Protein AF-A0A2G3JYR4-F1 (afdb_monomer_lite)

Structure (mmCIF, N/CA/C/O backbone):
data_AF-A0A2G3JYR4-F1
#
_entry.id   AF-A0A2G3JYR4-F1
#
loop_
_atom_site.group_PDB
_atom_site.id
_atom_site.type_symbol
_atom_site.label_atom_id
_atom_site.label_alt_id
_atom_site.label_comp_id
_atom_site.label_asym_id
_atom_site.label_entity_id
_atom_site.label_seq_id
_atom_site.pdbx_PDB_ins_code
_atom_site.Cartn_x
_atom_site.Cartn_y
_atom_site.Cartn_z
_atom_site.occupancy
_atom_site.B_iso_or_equiv
_atom_site.auth_seq_id
_atom_site.auth_comp_id
_atom_site.auth_asym_id
_atom_site.auth_atom_id
_atom_site.pdbx_PDB_model_num
ATOM 1 N N . MET A 1 1 ? 28.064 -9.936 -2.207 1.00 41.94 1 MET A N 1
ATOM 2 C CA . MET A 1 1 ? 26.617 -10.237 -2.166 1.00 41.94 1 MET A CA 1
ATOM 3 C C . MET A 1 1 ? 25.886 -8.919 -1.980 1.00 41.94 1 MET A C 1
ATOM 5 O O . MET A 1 1 ? 25.802 -8.429 -0.865 1.00 41.94 1 MET A O 1
ATOM 9 N N . SER A 1 2 ? 25.481 -8.279 -3.075 1.00 44.03 2 SER A N 1
ATOM 10 C CA . SER A 1 2 ? 24.854 -6.956 -3.020 1.00 44.03 2 SER A CA 1
ATOM 11 C C . SER A 1 2 ? 23.352 -7.133 -2.856 1.00 44.03 2 SER A C 1
ATOM 13 O O . SER A 1 2 ? 22.659 -7.487 -3.807 1.00 44.03 2 SER A O 1
ATOM 15 N N . SER A 1 3 ? 22.845 -6.929 -1.644 1.00 43.59 3 SER A N 1
ATOM 16 C CA . SER A 1 3 ? 21.409 -6.808 -1.403 1.00 43.59 3 SER A CA 1
ATOM 17 C C . SER A 1 3 ? 20.913 -5.525 -2.073 1.00 43.59 3 SER A C 1
ATOM 19 O O . SER A 1 3 ? 20.915 -4.464 -1.461 1.00 43.59 3 SER A O 1
ATOM 21 N N . THR A 1 4 ? 20.507 -5.590 -3.343 1.00 54.97 4 THR A N 1
ATOM 22 C CA . THR A 1 4 ? 19.938 -4.449 -4.091 1.00 54.97 4 THR A CA 1
ATOM 23 C C . THR A 1 4 ? 18.471 -4.213 -3.706 1.00 54.97 4 THR A C 1
ATOM 25 O O . THR A 1 4 ? 17.595 -4.085 -4.563 1.00 54.97 4 THR A O 1
ATOM 28 N N . ALA A 1 5 ? 18.182 -4.235 -2.404 1.00 55.94 5 ALA A N 1
ATOM 29 C CA . ALA A 1 5 ? 16.925 -3.750 -1.861 1.00 55.94 5 ALA A CA 1
ATOM 30 C C . ALA A 1 5 ? 17.056 -2.229 -1.728 1.00 55.94 5 ALA A C 1
ATOM 32 O O . ALA A 1 5 ? 17.872 -1.749 -0.944 1.00 55.94 5 ALA A O 1
ATOM 33 N N . ALA A 1 6 ? 16.300 -1.479 -2.524 1.00 58.81 6 ALA A N 1
ATO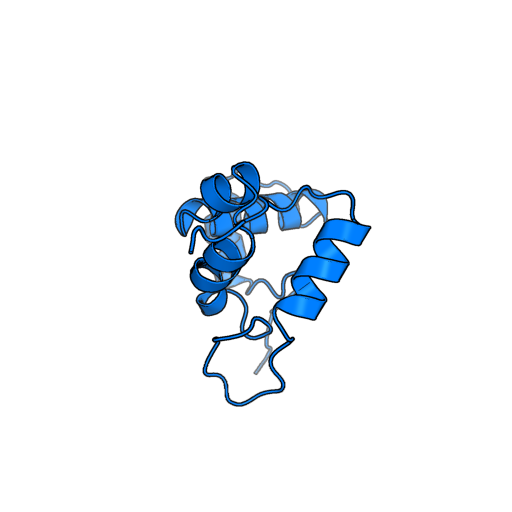M 34 C CA . ALA A 1 6 ? 16.378 -0.022 -2.567 1.00 58.81 6 ALA A CA 1
ATOM 35 C C . ALA A 1 6 ? 14.997 0.608 -2.350 1.00 58.81 6 ALA A C 1
ATOM 37 O O . ALA A 1 6 ? 13.963 -0.002 -2.635 1.00 58.81 6 ALA A O 1
ATOM 38 N N . GLY A 1 7 ? 14.989 1.846 -1.856 1.00 60.28 7 GLY A N 1
ATOM 39 C CA . GLY A 1 7 ? 13.770 2.623 -1.647 1.00 60.28 7 GLY A CA 1
ATOM 40 C C . GLY A 1 7 ? 13.085 2.392 -0.299 1.00 60.28 7 GLY A C 1
ATOM 41 O O . GLY A 1 7 ? 13.513 1.576 0.519 1.00 60.28 7 GLY A O 1
ATOM 42 N N . ARG A 1 8 ? 11.991 3.128 -0.079 1.00 68.38 8 ARG A N 1
ATOM 43 C CA . ARG A 1 8 ? 11.257 3.194 1.200 1.00 68.38 8 ARG A CA 1
ATOM 44 C C . ARG A 1 8 ? 10.690 1.842 1.648 1.00 68.38 8 ARG A C 1
ATOM 46 O O . ARG A 1 8 ? 10.467 1.636 2.834 1.00 68.38 8 ARG A O 1
ATOM 53 N N . TYR A 1 9 ? 10.487 0.926 0.702 1.00 67.12 9 TYR A N 1
ATOM 54 C CA . TYR A 1 9 ? 9.849 -0.375 0.922 1.00 67.12 9 TYR A CA 1
ATOM 55 C C . TYR A 1 9 ? 10.804 -1.569 0.786 1.00 67.12 9 TYR A C 1
ATOM 57 O O . TYR A 1 9 ? 10.323 -2.691 0.645 1.00 67.12 9 TYR A O 1
ATOM 65 N N . GLN A 1 10 ? 12.129 -1.342 0.776 1.00 67.19 10 GLN A N 1
ATOM 66 C CA . GLN A 1 10 ? 13.148 -2.384 0.549 1.00 67.19 10 GLN A CA 1
ATOM 67 C C . GLN A 1 10 ? 12.827 -3.296 -0.653 1.00 67.19 10 GLN A C 1
ATOM 69 O O . GLN A 1 10 ? 12.947 -4.521 -0.591 1.00 67.19 10 GLN A O 1
ATOM 74 N N . LEU A 1 11 ? 12.412 -2.705 -1.776 1.00 68.75 11 LEU A N 1
ATOM 75 C CA . LEU A 1 11 ? 12.037 -3.482 -2.950 1.00 68.75 11 LEU A CA 1
ATOM 76 C C . LEU A 1 11 ? 13.295 -4.070 -3.604 1.00 68.75 11 LEU A C 1
ATOM 78 O O . LEU A 1 11 ? 14.221 -3.339 -3.955 1.00 68.75 11 LEU A O 1
ATOM 82 N N . LEU A 1 12 ? 13.327 -5.392 -3.790 1.00 73.06 12 LEU A N 1
ATOM 83 C CA . LEU A 1 12 ? 14.409 -6.050 -4.527 1.00 73.06 12 LEU A CA 1
ATOM 84 C C . LEU A 1 12 ? 14.322 -5.674 -6.011 1.00 73.06 12 LEU A C 1
ATOM 86 O O . LEU A 1 12 ? 13.260 -5.811 -6.624 1.00 73.06 12 LEU A O 1
ATOM 90 N N . ALA A 1 13 ? 15.454 -5.301 -6.613 1.00 70.19 13 ALA A N 1
ATOM 91 C CA . ALA A 1 13 ? 15.535 -4.916 -8.028 1.00 70.19 13 ALA A CA 1
ATOM 92 C C . ALA A 1 13 ? 14.893 -5.933 -8.999 1.00 70.19 13 ALA A C 1
ATOM 94 O O . ALA A 1 13 ? 14.289 -5.545 -9.996 1.00 70.19 13 ALA A O 1
ATOM 95 N N . ARG A 1 14 ? 14.940 -7.235 -8.675 1.00 73.69 14 ARG A N 1
ATOM 96 C CA . ARG A 1 14 ? 14.302 -8.298 -9.475 1.00 73.69 14 ARG A CA 1
ATOM 97 C C . ARG A 1 14 ? 12.777 -8.169 -9.569 1.00 73.69 14 ARG A C 1
ATOM 99 O O . ARG A 1 14 ? 12.201 -8.478 -10.603 1.00 73.69 14 ARG A O 1
ATOM 106 N N . TYR A 1 15 ? 12.129 -7.724 -8.492 1.00 75.06 15 TYR A N 1
ATOM 107 C CA . TYR A 1 15 ? 10.682 -7.512 -8.472 1.00 75.06 15 TYR A CA 1
ATOM 108 C C . TYR A 1 15 ? 10.329 -6.165 -9.095 1.00 75.06 15 TYR A C 1
ATOM 110 O O . TYR A 1 15 ? 9.294 -6.053 -9.746 1.00 75.06 15 TYR A O 1
ATOM 118 N N . TYR A 1 16 ? 11.210 -5.167 -8.960 1.00 78.62 16 TYR A N 1
ATOM 119 C CA . TYR A 1 16 ? 11.030 -3.879 -9.619 1.00 78.62 16 TYR A CA 1
ATOM 120 C C . TYR A 1 16 ? 10.862 -4.023 -11.133 1.00 78.62 16 TYR A C 1
ATOM 122 O O . TYR A 1 16 ? 9.938 -3.426 -11.664 1.00 78.62 16 TYR A O 1
ATOM 130 N N . ASP A 1 17 ? 11.674 -4.832 -11.826 1.00 80.94 17 ASP A N 1
ATOM 131 C CA . ASP A 1 17 ? 11.550 -4.984 -13.288 1.00 80.94 17 ASP A CA 1
ATOM 132 C C . ASP A 1 17 ? 10.174 -5.531 -13.716 1.00 80.94 17 ASP A C 1
ATOM 134 O O . ASP A 1 17 ? 9.565 -5.027 -14.662 1.00 80.94 17 ASP A O 1
ATOM 138 N N . ALA A 1 18 ? 9.639 -6.501 -12.965 1.00 86.00 18 ALA A N 1
ATOM 139 C CA . ALA A 1 18 ? 8.308 -7.056 -13.204 1.00 86.00 18 ALA A CA 1
ATOM 140 C C . ALA A 1 18 ? 7.209 -6.001 -12.996 1.00 86.00 18 ALA A C 1
ATOM 142 O O . ALA A 1 18 ? 6.400 -5.764 -13.895 1.00 86.00 18 ALA A O 1
ATOM 143 N N . TYR A 1 19 ? 7.220 -5.302 -11.855 1.00 84.19 19 TYR A N 1
ATOM 144 C CA . TYR A 1 19 ? 6.236 -4.250 -11.584 1.00 84.19 19 TYR A CA 1
ATOM 145 C C . TYR A 1 19 ? 6.386 -3.049 -12.513 1.00 84.19 19 TYR A C 1
ATOM 147 O O . TYR A 1 19 ? 5.391 -2.434 -12.878 1.00 84.19 19 TYR A O 1
ATOM 155 N N . ARG A 1 20 ? 7.611 -2.719 -12.927 1.00 84.38 20 ARG A N 1
ATOM 156 C CA . ARG A 1 20 ? 7.894 -1.648 -13.881 1.00 84.38 20 ARG A CA 1
ATOM 157 C C . ARG A 1 20 ? 7.220 -1.924 -15.217 1.00 84.38 20 ARG A C 1
ATOM 159 O O . ARG A 1 20 ? 6.600 -1.016 -15.755 1.00 84.38 20 ARG A O 1
ATOM 166 N N . LYS A 1 21 ? 7.311 -3.157 -15.726 1.00 85.62 21 LYS A N 1
ATOM 167 C CA . LYS A 1 21 ? 6.624 -3.574 -16.958 1.00 85.62 21 LYS A CA 1
ATOM 168 C C . LYS A 1 21 ? 5.109 -3.611 -16.777 1.00 85.62 21 LYS A C 1
ATOM 170 O O . LYS A 1 21 ? 4.392 -3.120 -17.635 1.00 85.62 21 LYS A O 1
ATOM 175 N N . GLN A 1 22 ? 4.630 -4.139 -15.652 1.00 86.50 22 GLN A N 1
ATOM 176 C CA . GLN A 1 22 ? 3.196 -4.275 -15.377 1.00 86.50 22 GLN A CA 1
ATOM 177 C C . GLN A 1 22 ? 2.481 -2.933 -15.151 1.00 86.50 22 GLN A C 1
ATOM 179 O O . GLN A 1 22 ? 1.323 -2.786 -15.525 1.00 86.50 22 GLN A O 1
ATOM 184 N N . LEU A 1 23 ? 3.145 -1.971 -14.508 1.00 84.00 23 LEU A N 1
ATOM 185 C CA . LEU A 1 23 ? 2.589 -0.656 -14.160 1.00 84.00 23 LEU A CA 1
ATOM 186 C C . LEU A 1 23 ? 3.108 0.468 -15.073 1.00 84.00 23 LEU A C 1
ATOM 188 O O . LEU A 1 23 ? 2.851 1.641 -14.790 1.00 84.00 23 LEU A O 1
ATOM 192 N N . GLU A 1 24 ? 3.863 0.109 -16.117 1.00 86.31 24 GLU A N 1
ATOM 193 C CA . GLU A 1 24 ? 4.500 1.016 -17.079 1.00 86.31 24 GLU A CA 1
ATOM 19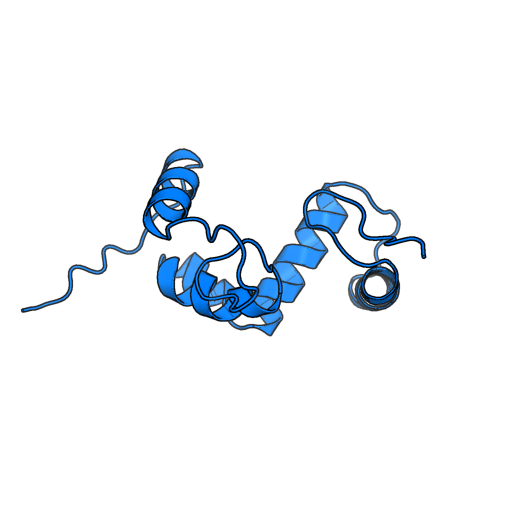4 C C . GLU A 1 24 ? 5.259 2.169 -16.395 1.00 86.31 24 GLU A C 1
ATOM 196 O O . GLU A 1 24 ? 5.115 3.351 -16.718 1.00 86.31 24 GLU A O 1
ATOM 201 N N . LEU A 1 25 ? 6.069 1.825 -15.387 1.00 82.38 25 LEU A N 1
ATOM 202 C CA . LEU A 1 25 ? 6.800 2.812 -14.595 1.00 82.38 25 LEU A CA 1
ATOM 203 C C . LEU A 1 25 ? 8.015 3.322 -15.376 1.00 82.38 25 LEU A C 1
ATOM 205 O O . LEU A 1 25 ? 8.891 2.559 -15.797 1.00 82.38 25 LEU A O 1
ATOM 209 N N . LYS A 1 26 ? 8.087 4.644 -15.533 1.00 79.56 26 LYS A N 1
ATOM 210 C CA . LYS A 1 26 ? 9.209 5.302 -16.213 1.00 79.56 26 LYS A CA 1
ATOM 211 C C . LYS A 1 26 ? 10.461 5.348 -15.333 1.00 79.56 26 LYS A C 1
ATOM 213 O O . LYS A 1 26 ? 11.537 4.998 -15.814 1.00 79.56 26 LYS A O 1
ATOM 218 N N . ASP A 1 27 ? 10.288 5.628 -14.037 1.00 80.06 27 ASP A N 1
ATOM 219 C CA . ASP A 1 27 ? 11.375 5.923 -13.092 1.00 80.06 27 ASP A CA 1
ATOM 220 C C . ASP A 1 27 ? 11.139 5.334 -11.690 1.00 80.06 27 ASP A C 1
ATOM 222 O O . ASP A 1 27 ? 10.014 4.993 -11.323 1.00 80.06 27 ASP A O 1
ATOM 226 N N . PHE A 1 28 ? 12.186 5.290 -10.857 1.00 76.19 28 PHE A N 1
ATOM 227 C CA . PHE A 1 28 ? 12.120 4.827 -9.460 1.00 76.19 28 PHE A CA 1
ATOM 228 C C . PHE A 1 28 ? 11.797 5.952 -8.453 1.00 76.19 28 PHE A C 1
ATOM 230 O O . PHE A 1 28 ? 12.298 5.980 -7.326 1.00 76.19 28 PHE A O 1
ATOM 237 N N . SER A 1 29 ? 10.968 6.915 -8.860 1.00 81.19 29 SER A N 1
ATOM 238 C CA . SER A 1 29 ? 10.519 8.019 -8.004 1.00 81.19 29 SER A CA 1
ATOM 239 C C . SER A 1 29 ? 9.732 7.506 -6.788 1.00 81.19 29 SER A C 1
ATOM 241 O O . SER A 1 29 ? 9.094 6.455 -6.885 1.00 81.19 29 SER A O 1
ATOM 243 N N . PRO A 1 30 ? 9.695 8.246 -5.664 1.00 80.69 30 PRO A N 1
ATOM 244 C CA . PRO A 1 30 ? 8.948 7.847 -4.465 1.00 80.69 30 PRO A CA 1
ATOM 245 C C . PRO A 1 30 ? 7.480 7.503 -4.764 1.00 80.69 30 PRO A C 1
ATOM 247 O O . PRO A 1 30 ? 6.997 6.469 -4.328 1.00 80.69 30 PRO A O 1
ATOM 250 N N . ILE A 1 31 ? 6.814 8.269 -5.635 1.00 82.25 31 ILE A N 1
ATOM 251 C CA . ILE A 1 31 ? 5.449 7.968 -6.104 1.00 82.25 31 ILE A CA 1
ATOM 252 C C . ILE A 1 31 ? 5.346 6.586 -6.764 1.00 82.25 31 ILE A C 1
ATOM 254 O O . ILE A 1 31 ? 4.395 5.846 -6.527 1.00 82.25 31 ILE A O 1
ATOM 258 N N . ASN A 1 32 ? 6.316 6.209 -7.597 1.00 83.44 32 ASN A N 1
ATOM 259 C CA . ASN A 1 32 ? 6.292 4.914 -8.273 1.00 83.44 32 ASN A CA 1
ATOM 260 C C . ASN A 1 32 ? 6.600 3.770 -7.301 1.00 83.44 32 ASN A C 1
ATOM 262 O O . ASN A 1 32 ? 6.039 2.688 -7.452 1.00 83.44 32 ASN A O 1
ATOM 266 N N . GLN A 1 33 ? 7.415 4.010 -6.271 1.00 82.31 33 GLN A N 1
ATOM 267 C CA . GLN A 1 33 ? 7.610 3.053 -5.179 1.00 82.31 33 GLN A CA 1
ATOM 268 C C . GLN A 1 33 ? 6.300 2.815 -4.415 1.00 82.31 33 GLN A C 1
ATOM 270 O O . GLN A 1 33 ? 5.939 1.661 -4.176 1.00 82.31 33 GLN A O 1
ATOM 275 N N . ASP A 1 34 ? 5.552 3.881 -4.119 1.00 83.75 34 ASP A N 1
ATOM 276 C CA . ASP A 1 34 ? 4.244 3.792 -3.465 1.00 83.75 34 ASP A CA 1
ATOM 277 C C . ASP A 1 34 ? 3.250 3.001 -4.332 1.00 83.75 34 ASP A C 1
ATOM 279 O O . ASP A 1 34 ? 2.557 2.115 -3.834 1.00 83.75 34 ASP A O 1
ATOM 283 N N . ARG A 1 35 ? 3.227 3.234 -5.655 1.00 85.19 35 ARG A N 1
ATOM 284 C CA . ARG A 1 35 ? 2.376 2.470 -6.591 1.00 85.19 35 ARG A CA 1
ATOM 285 C C . ARG A 1 35 ? 2.680 0.973 -6.563 1.00 85.19 35 ARG A C 1
ATOM 287 O O . ARG A 1 35 ? 1.750 0.169 -6.571 1.00 85.19 35 ARG A O 1
ATOM 294 N N . ILE A 1 36 ? 3.956 0.592 -6.497 1.00 86.25 36 ILE A N 1
ATOM 295 C CA . ILE A 1 36 ? 4.357 -0.818 -6.383 1.00 86.25 36 ILE A CA 1
ATOM 296 C C . ILE A 1 36 ? 3.906 -1.401 -5.043 1.00 86.25 36 ILE A C 1
ATOM 298 O O . ILE A 1 36 ? 3.368 -2.506 -5.003 1.00 86.25 36 ILE A O 1
ATOM 302 N N . ALA A 1 37 ? 4.092 -0.670 -3.942 1.00 85.06 37 ALA A N 1
ATOM 303 C CA . ALA A 1 37 ? 3.630 -1.105 -2.628 1.00 85.06 37 ALA A CA 1
ATOM 304 C C . ALA A 1 37 ? 2.106 -1.314 -2.609 1.00 85.06 37 ALA A C 1
ATOM 306 O O . ALA A 1 37 ? 1.634 -2.355 -2.155 1.00 85.06 37 ALA A O 1
ATOM 307 N N . ILE A 1 38 ? 1.339 -0.381 -3.181 1.00 86.31 38 ILE A N 1
ATOM 308 C CA . ILE A 1 38 ? -0.121 -0.483 -3.313 1.00 86.31 38 ILE A CA 1
ATOM 309 C C . ILE A 1 38 ? -0.513 -1.690 -4.169 1.00 86.31 38 ILE A C 1
ATOM 311 O O . ILE A 1 38 ? -1.441 -2.416 -3.811 1.00 86.31 38 ILE A O 1
ATOM 315 N N . GLN A 1 39 ? 0.199 -1.946 -5.269 1.00 88.31 39 GLN A N 1
ATOM 316 C CA . GLN A 1 39 ? -0.058 -3.110 -6.114 1.00 88.31 39 GLN A CA 1
ATOM 317 C C . GLN A 1 39 ? 0.171 -4.420 -5.345 1.00 88.31 39 GLN A C 1
ATOM 319 O O . GLN A 1 39 ? -0.696 -5.289 -5.361 1.00 88.31 39 GLN A O 1
ATOM 324 N N . GLN A 1 40 ? 1.258 -4.521 -4.576 1.00 86.75 40 GLN A N 1
ATOM 325 C CA . GLN A 1 40 ? 1.527 -5.682 -3.720 1.00 86.75 40 GLN A CA 1
ATOM 326 C C . GLN A 1 40 ? 0.445 -5.891 -2.648 1.00 86.75 40 GLN A C 1
ATOM 328 O O . GLN A 1 40 ? -0.011 -7.012 -2.417 1.00 86.75 40 GLN A O 1
ATOM 333 N N . ILE A 1 41 ? -0.016 -4.808 -2.014 1.00 87.38 41 ILE A N 1
ATOM 334 C CA . ILE A 1 41 ? -1.132 -4.825 -1.050 1.00 87.38 41 ILE A CA 1
ATOM 335 C C . ILE A 1 41 ? -2.418 -5.312 -1.730 1.00 87.38 41 ILE A C 1
ATOM 337 O O . ILE A 1 41 ? -3.176 -6.100 -1.156 1.00 87.38 41 ILE A O 1
ATOM 341 N N . ARG A 1 42 ? -2.669 -4.863 -2.964 1.00 88.31 42 ARG A N 1
ATOM 342 C CA . ARG A 1 42 ? -3.825 -5.271 -3.767 1.00 88.31 42 ARG A CA 1
ATOM 343 C C . ARG A 1 42 ? -3.780 -6.754 -4.113 1.00 88.31 42 ARG A C 1
ATOM 345 O O . ARG A 1 42 ? -4.790 -7.425 -3.927 1.00 88.31 42 ARG A O 1
ATOM 352 N N . GLU A 1 43 ? -2.636 -7.271 -4.548 1.00 87.62 43 GLU A N 1
ATOM 353 C CA . GLU A 1 43 ? -2.462 -8.691 -4.885 1.00 87.62 43 GLU A CA 1
ATOM 354 C C . GLU A 1 43 ? -2.643 -9.614 -3.676 1.00 87.62 43 GLU A C 1
ATOM 356 O O . GLU A 1 43 ? -3.137 -10.730 -3.812 1.00 87.62 43 GLU A O 1
ATOM 361 N N . ARG A 1 44 ? -2.333 -9.137 -2.465 1.00 87.06 44 ARG A N 1
ATOM 362 C CA . ARG A 1 44 ? -2.629 -9.861 -1.216 1.00 87.06 44 ARG A CA 1
ATOM 363 C C . ARG A 1 44 ? -4.077 -9.734 -0.741 1.00 87.06 44 ARG A C 1
ATOM 365 O O . ARG A 1 44 ? -4.428 -10.296 0.297 1.00 87.06 44 ARG A O 1
ATOM 372 N N . GLY A 1 45 ? -4.911 -8.974 -1.448 1.00 86.19 45 GLY A N 1
ATOM 373 C CA . GLY A 1 45 ? -6.276 -8.682 -1.020 1.00 86.19 45 GLY A CA 1
ATOM 374 C C . GLY A 1 45 ? -6.332 -7.868 0.274 1.00 86.19 45 GLY A C 1
ATOM 375 O O . GLY A 1 45 ? -7.311 -7.951 1.000 1.00 86.19 45 GLY A O 1
ATOM 376 N N . ALA A 1 46 ? -5.287 -7.103 0.595 1.00 88.12 46 ALA A N 1
ATOM 377 C CA . ALA A 1 46 ? -5.269 -6.226 1.763 1.00 88.12 46 ALA A CA 1
ATOM 378 C C . ALA A 1 46 ? -5.863 -4.841 1.459 1.00 88.12 46 ALA A C 1
ATOM 380 O O . ALA A 1 46 ? -6.288 -4.135 2.367 1.00 88.12 46 ALA A O 1
ATOM 381 N N . LEU A 1 47 ? -5.957 -4.465 0.180 1.00 87.56 47 LEU A N 1
ATOM 382 C CA . LEU A 1 47 ? -6.451 -3.150 -0.236 1.00 87.56 47 LEU A CA 1
ATOM 383 C C . LEU A 1 47 ? -7.909 -2.905 0.185 1.00 87.56 47 LEU A C 1
ATOM 385 O O . LEU A 1 47 ? -8.245 -1.803 0.612 1.00 87.56 47 LEU A O 1
ATOM 389 N N . HIS A 1 48 ? -8.777 -3.916 0.081 1.00 87.00 48 HIS A N 1
ATOM 390 C CA . HIS A 1 48 ? -10.163 -3.790 0.544 1.00 87.00 48 HIS A CA 1
ATOM 391 C C . HIS A 1 48 ? -10.247 -3.745 2.074 1.00 87.00 48 HIS A C 1
ATOM 393 O O . HIS A 1 48 ? -11.099 -3.049 2.611 1.00 87.00 48 HIS A O 1
ATOM 399 N N . LEU A 1 49 ? -9.344 -4.439 2.777 1.00 87.00 49 LEU A N 1
ATOM 400 C CA . LEU A 1 49 ? -9.298 -4.451 4.240 1.00 87.00 49 LEU A CA 1
ATOM 401 C C . LEU A 1 49 ? -8.922 -3.065 4.763 1.00 87.00 49 LEU A C 1
ATOM 403 O O . LEU A 1 49 ? -9.604 -2.555 5.640 1.00 87.00 49 LEU A O 1
ATOM 407 N N . ILE A 1 50 ? -7.921 -2.417 4.155 1.00 85.94 50 ILE A N 1
ATOM 408 C CA . ILE A 1 50 ? -7.527 -1.043 4.499 1.00 85.94 50 ILE A CA 1
ATOM 409 C C . ILE A 1 50 ? -8.673 -0.062 4.252 1.00 85.94 50 ILE A C 1
ATOM 411 O O . ILE A 1 50 ? -8.978 0.745 5.120 1.00 85.94 50 ILE A O 1
ATOM 415 N N . GLN A 1 51 ? -9.341 -0.155 3.098 1.00 84.38 51 GLN A N 1
ATOM 416 C CA . GLN A 1 51 ? -10.496 0.698 2.785 1.00 84.38 51 GLN A CA 1
ATOM 417 C C . GL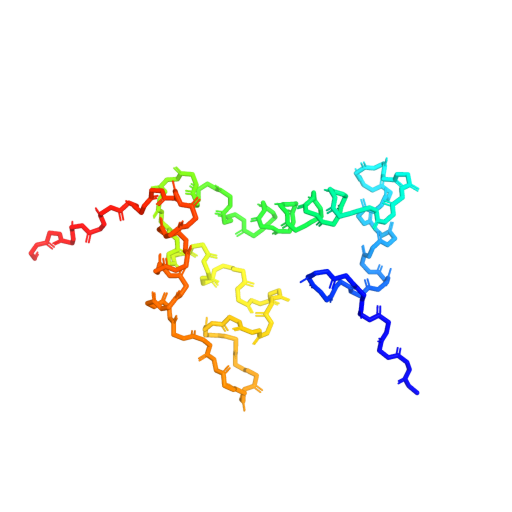N A 1 51 ? -11.668 0.475 3.742 1.00 84.38 51 GLN A C 1
ATOM 419 O O . GLN A 1 51 ? -12.355 1.420 4.108 1.00 84.38 51 GLN A O 1
ATOM 424 N N . SER A 1 52 ? -11.874 -0.771 4.168 1.00 83.81 52 SER A N 1
ATOM 425 C CA . SER A 1 52 ? -12.868 -1.126 5.173 1.00 83.81 52 SER A CA 1
ATOM 426 C C . SER A 1 52 ? -12.419 -0.776 6.593 1.00 83.81 52 SER A C 1
ATOM 428 O O . SER A 1 52 ? -13.172 -1.089 7.502 1.00 83.81 52 SER A O 1
ATOM 430 N N . GLY A 1 53 ? -11.223 -0.210 6.806 1.00 83.06 53 GLY A N 1
ATOM 431 C CA . GLY A 1 53 ? -10.653 0.112 8.118 1.00 83.06 53 GLY A CA 1
ATOM 432 C C . GLY A 1 53 ? -10.097 -1.087 8.906 1.00 83.06 53 GLY A C 1
ATOM 433 O O . GLY A 1 53 ? -9.608 -0.924 10.021 1.00 83.06 53 GLY A O 1
ATOM 434 N N . GLN A 1 54 ? -10.127 -2.296 8.343 1.00 85.94 54 GLN A N 1
ATOM 435 C CA . GLN A 1 54 ? -9.614 -3.532 8.947 1.00 85.94 54 GLN A CA 1
ATOM 436 C C . GLN A 1 54 ? -8.087 -3.638 8.787 1.00 85.94 54 GLN A C 1
ATOM 438 O O . GLN A 1 54 ? -7.562 -4.512 8.087 1.00 85.94 54 GLN A O 1
ATOM 443 N N . ILE A 1 55 ? -7.353 -2.724 9.425 1.00 85.19 55 ILE A N 1
ATOM 444 C CA . ILE A 1 55 ? -5.891 -2.618 9.285 1.00 85.19 55 ILE A CA 1
ATOM 445 C C . ILE A 1 55 ? -5.173 -3.851 9.837 1.00 85.19 55 ILE A C 1
ATOM 447 O O . ILE A 1 55 ? -4.199 -4.309 9.245 1.00 85.19 55 ILE A O 1
ATOM 451 N N . GLU A 1 56 ? -5.688 -4.450 10.907 1.00 83.31 56 GLU A N 1
ATOM 452 C CA . GLU A 1 56 ? -5.125 -5.666 11.502 1.00 83.31 56 GLU A CA 1
ATOM 453 C C . GLU A 1 56 ? -5.084 -6.823 10.504 1.00 83.31 56 GLU A C 1
ATOM 455 O O . GLU A 1 56 ? -4.037 -7.424 10.247 1.00 83.31 56 GLU A O 1
ATOM 460 N N . ALA A 1 57 ? -6.228 -7.088 9.870 1.00 85.12 57 ALA A N 1
ATOM 461 C CA . ALA A 1 57 ? -6.352 -8.116 8.853 1.00 85.12 57 ALA A CA 1
ATOM 462 C C . ALA A 1 57 ? -5.486 -7.785 7.626 1.00 85.12 57 ALA A C 1
ATOM 464 O O . ALA A 1 57 ? -4.856 -8.679 7.059 1.00 85.12 57 ALA A O 1
ATOM 465 N N . ALA A 1 58 ? -5.402 -6.508 7.234 1.00 87.62 58 ALA A N 1
ATOM 466 C CA . ALA A 1 58 ? -4.527 -6.071 6.150 1.00 87.62 58 ALA A CA 1
ATOM 467 C C . ALA A 1 58 ? -3.052 -6.391 6.445 1.00 87.62 58 ALA A C 1
ATOM 469 O O . ALA A 1 58 ? -2.388 -7.002 5.604 1.00 87.62 58 ALA A O 1
ATOM 470 N N . ILE A 1 59 ? -2.562 -6.053 7.644 1.00 83.75 59 ILE A N 1
ATOM 471 C CA . ILE A 1 59 ? -1.189 -6.333 8.094 1.00 83.75 59 ILE A CA 1
ATOM 472 C C . ILE A 1 59 ? -0.910 -7.836 8.051 1.00 83.75 59 ILE A C 1
ATOM 474 O O . ILE A 1 59 ? 0.095 -8.255 7.476 1.00 83.75 59 ILE A O 1
ATOM 478 N N . GLN A 1 60 ? -1.829 -8.664 8.555 1.00 82.81 60 GLN A N 1
ATOM 479 C CA . GLN A 1 60 ? -1.683 -10.124 8.517 1.00 82.81 60 GLN A CA 1
ATOM 480 C C . GLN A 1 60 ? -1.548 -10.674 7.087 1.00 82.81 60 GLN A C 1
ATOM 482 O O . GLN A 1 60 ? -0.819 -11.638 6.853 1.00 82.81 60 GLN A O 1
ATOM 487 N N . ARG A 1 61 ? -2.209 -10.056 6.100 1.00 85.06 61 ARG A N 1
ATOM 488 C CA . ARG A 1 61 ? -2.108 -10.455 4.684 1.00 85.06 61 ARG A CA 1
ATOM 489 C C . ARG A 1 61 ? -0.794 -10.028 4.036 1.00 85.06 61 ARG A C 1
ATOM 491 O O . ARG A 1 61 ? -0.295 -10.733 3.157 1.00 85.06 61 ARG A O 1
ATOM 498 N N . VAL A 1 62 ? -0.229 -8.899 4.461 1.00 85.12 62 VAL A N 1
ATOM 499 C CA . VAL A 1 62 ? 1.003 -8.345 3.881 1.00 85.12 62 VAL A CA 1
ATOM 500 C C . VAL A 1 62 ? 2.275 -8.669 4.669 1.00 85.12 62 VAL A C 1
ATOM 502 O O . VAL A 1 62 ? 3.369 -8.407 4.171 1.00 85.12 62 VAL A O 1
ATOM 505 N N . ARG A 1 63 ? 2.171 -9.320 5.835 1.00 80.44 63 ARG A N 1
ATOM 506 C CA . ARG A 1 63 ? 3.316 -9.758 6.662 1.00 80.44 63 ARG A CA 1
ATOM 507 C C . ARG A 1 63 ? 4.346 -10.606 5.907 1.00 80.44 63 ARG A C 1
ATOM 509 O O . ARG A 1 63 ? 5.524 -10.594 6.221 1.00 80.44 63 ARG A O 1
ATOM 516 N N . ASN A 1 64 ? 3.907 -11.325 4.873 1.00 75.12 64 ASN A N 1
ATOM 517 C CA . ASN A 1 64 ? 4.776 -12.163 4.040 1.00 75.12 64 ASN A CA 1
ATOM 518 C C . ASN A 1 64 ? 5.561 -11.363 2.977 1.00 75.12 64 ASN A C 1
ATOM 520 O O . ASN A 1 64 ? 6.421 -11.917 2.301 1.00 75.12 64 ASN A O 1
ATOM 524 N N . ILE A 1 65 ? 5.227 -10.084 2.773 1.00 77.12 65 ILE A N 1
ATOM 525 C CA . ILE A 1 65 ? 5.937 -9.172 1.861 1.00 77.12 65 ILE A CA 1
ATOM 526 C C . ILE A 1 65 ? 6.988 -8.379 2.637 1.00 77.12 65 ILE A C 1
ATOM 528 O O . ILE A 1 65 ? 8.118 -8.236 2.176 1.00 77.12 65 ILE A O 1
ATOM 532 N N . TRP A 1 66 ? 6.614 -7.873 3.814 1.00 76.75 66 TRP A N 1
ATOM 533 C CA . TRP A 1 66 ? 7.482 -7.052 4.651 1.00 76.75 66 TRP A CA 1
ATOM 534 C C . TRP A 1 66 ? 7.838 -7.782 5.939 1.00 76.75 66 TRP A C 1
ATOM 536 O O . TRP A 1 66 ? 7.015 -7.893 6.843 1.00 76.75 66 TRP A O 1
ATOM 546 N N . ALA A 1 67 ? 9.098 -8.207 6.041 1.00 67.88 67 ALA A N 1
ATOM 547 C CA . ALA A 1 67 ? 9.625 -8.909 7.212 1.00 67.88 67 ALA A CA 1
ATOM 548 C C . ALA A 1 67 ? 9.585 -8.081 8.514 1.00 67.88 67 ALA A C 1
ATOM 550 O O . ALA A 1 67 ? 9.725 -8.637 9.594 1.00 67.88 67 ALA A O 1
ATOM 551 N N . SER A 1 68 ? 9.393 -6.759 8.428 1.00 65.75 68 SER A N 1
ATOM 552 C CA . SER A 1 68 ? 9.272 -5.855 9.584 1.00 65.75 68 SER A CA 1
ATOM 553 C C . SER A 1 68 ? 7.885 -5.861 10.246 1.00 65.75 68 SER A C 1
ATOM 555 O O . SER A 1 68 ? 7.697 -5.186 11.263 1.00 65.75 68 SER A O 1
ATOM 557 N N . LEU A 1 69 ? 6.901 -6.541 9.646 1.00 70.88 69 LEU A N 1
ATOM 558 C CA . LEU A 1 69 ? 5.528 -6.596 10.143 1.00 70.88 69 LEU A CA 1
ATOM 559 C C . LEU A 1 69 ? 5.320 -7.741 11.147 1.00 70.88 69 LEU A C 1
ATOM 561 O O . LEU A 1 69 ? 5.951 -8.789 11.014 1.00 70.88 69 LEU A O 1
ATOM 565 N N . PRO A 1 70 ? 4.394 -7.577 12.109 1.00 65.06 70 PRO A N 1
ATOM 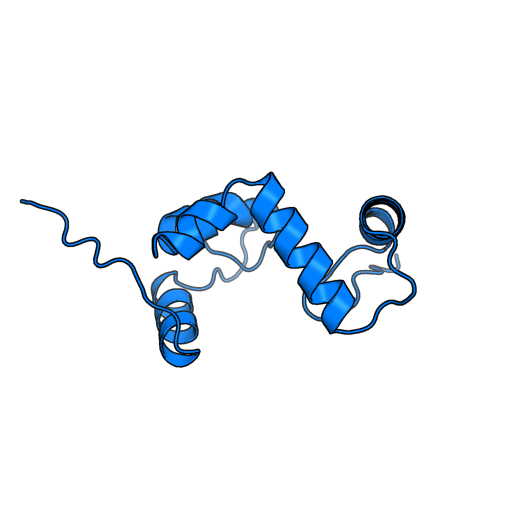566 C CA . PRO A 1 70 ? 4.075 -8.614 13.081 1.00 65.06 70 PRO A CA 1
ATOM 567 C C . PRO A 1 70 ? 3.469 -9.852 12.416 1.00 65.06 70 PRO A C 1
ATOM 569 O O . PRO A 1 70 ? 2.616 -9.767 11.528 1.00 65.06 70 PRO A O 1
ATOM 572 N N . GLY A 1 71 ? 3.900 -11.021 12.868 1.00 61.72 71 GLY A N 1
ATOM 573 C CA . GLY A 1 71 ? 3.593 -12.328 12.304 1.00 61.72 71 GLY A CA 1
ATOM 574 C C . GLY A 1 71 ? 4.472 -12.717 11.112 1.00 61.72 71 GLY A C 1
ATOM 575 O O . GLY A 1 71 ? 4.243 -13.779 10.523 1.00 61.72 71 GLY A O 1
ATOM 576 N N . ALA A 1 72 ? 5.446 -11.892 10.716 1.00 58.84 72 ALA A N 1
ATOM 577 C CA . ALA A 1 72 ? 6.502 -12.330 9.819 1.00 58.84 72 ALA A CA 1
ATOM 578 C C . ALA A 1 72 ? 7.474 -13.155 10.666 1.00 58.84 72 ALA A C 1
ATOM 580 O O . ALA A 1 72 ? 8.296 -12.587 11.373 1.00 58.84 72 ALA A O 1
ATOM 581 N N . SER A 1 73 ? 7.359 -14.489 10.636 1.00 53.00 73 SER A N 1
ATOM 582 C CA . SER A 1 73 ? 8.220 -15.435 11.373 1.00 53.00 73 SER A CA 1
ATOM 583 C C . SER A 1 73 ? 9.687 -15.399 10.909 1.00 53.00 73 SER A C 1
ATOM 585 O O . SER A 1 73 ? 10.238 -16.392 10.445 1.00 53.00 73 SER A O 1
ATOM 587 N N . TYR A 1 74 ? 10.320 -14.236 11.020 1.00 52.78 74 TYR A N 1
ATOM 588 C CA . TYR A 1 74 ? 11.699 -13.945 10.660 1.00 52.78 74 TYR A CA 1
ATOM 589 C C . TYR A 1 74 ? 12.620 -13.897 11.888 1.00 52.78 74 TYR A C 1
ATOM 591 O O . TYR A 1 74 ? 13.821 -13.699 11.730 1.00 52.78 74 TYR A O 1
ATOM 599 N N . GLY A 1 75 ? 12.090 -14.098 13.104 1.00 50.84 75 GLY A N 1
ATOM 600 C CA . GLY A 1 75 ? 12.890 -14.169 14.335 1.00 50.84 75 GLY A CA 1
ATOM 601 C C . GLY A 1 75 ? 13.600 -12.858 14.697 1.00 50.84 75 GLY A C 1
ATOM 602 O O . GLY A 1 75 ? 14.633 -12.885 15.359 1.00 50.84 75 GLY A O 1
ATOM 603 N N . GLN A 1 76 ? 13.079 -11.721 14.228 1.00 54.47 76 GLN A N 1
ATOM 604 C CA . GLN A 1 76 ? 13.582 -10.370 14.501 1.00 54.47 76 GLN A CA 1
ATOM 605 C C . GLN A 1 76 ? 12.529 -9.564 15.271 1.00 54.47 76 GLN A C 1
ATOM 607 O O . GLN A 1 76 ? 11.396 -10.009 15.399 1.00 54.47 76 GLN A O 1
ATOM 612 N N . HIS A 1 77 ? 12.902 -8.391 15.793 1.00 53.19 77 HIS A N 1
ATOM 613 C CA . HIS A 1 77 ? 12.006 -7.501 16.543 1.00 53.19 77 HIS A CA 1
ATOM 614 C C . HIS A 1 77 ? 10.783 -7.113 15.685 1.00 53.19 77 HIS A C 1
ATOM 616 O O . HIS A 1 77 ? 10.863 -6.253 14.807 1.00 53.19 77 HIS A O 1
ATOM 622 N N . GLU A 1 78 ? 9.658 -7.787 15.908 1.00 61.25 78 GLU A N 1
ATOM 623 C CA . GLU A 1 78 ? 8.396 -7.524 15.222 1.00 61.25 78 GLU A CA 1
ATOM 624 C C . GLU A 1 78 ? 7.755 -6.262 15.810 1.00 61.25 78 GLU A C 1
ATOM 626 O O . GLU A 1 78 ? 7.658 -6.110 17.028 1.00 61.25 78 GLU A O 1
ATOM 631 N N . ASN A 1 79 ? 7.318 -5.331 14.958 1.00 67.12 79 ASN A N 1
ATOM 632 C CA . ASN A 1 79 ? 6.585 -4.162 15.444 1.00 67.12 79 ASN A CA 1
ATOM 633 C C . ASN A 1 79 ? 5.221 -4.600 15.982 1.00 67.12 79 ASN A C 1
ATOM 635 O O . ASN A 1 79 ? 4.479 -5.287 15.282 1.00 67.12 79 ASN A O 1
ATOM 639 N N . SER A 1 80 ? 4.858 -4.161 17.189 1.00 71.06 80 SER A N 1
ATOM 640 C CA . SER A 1 80 ? 3.526 -4.418 17.737 1.00 71.06 80 SER A CA 1
ATOM 641 C C . SER A 1 80 ? 2.456 -3.834 16.825 1.00 71.06 80 SER A C 1
ATOM 643 O O . SER A 1 80 ? 2.550 -2.687 16.382 1.00 71.06 80 SER A O 1
ATOM 645 N N . LEU A 1 81 ? 1.410 -4.623 16.589 1.00 75.25 81 LEU A N 1
ATOM 646 C CA . LEU A 1 81 ? 0.270 -4.220 15.778 1.00 75.25 81 LEU A CA 1
ATOM 647 C C . LEU A 1 81 ? -0.345 -2.906 16.291 1.00 75.25 81 LEU A C 1
ATOM 649 O O . LEU A 1 81 ? -0.634 -2.023 15.492 1.00 75.25 81 LEU A O 1
ATOM 653 N N . ASP A 1 82 ? -0.410 -2.727 17.612 1.00 76.38 82 ASP A N 1
ATOM 654 C CA . ASP A 1 82 ? -0.820 -1.479 18.266 1.00 76.38 82 ASP A CA 1
ATOM 655 C C . ASP A 1 82 ? -0.011 -0.258 17.789 1.00 76.38 82 ASP A C 1
ATOM 657 O O . ASP A 1 82 ? -0.577 0.755 17.389 1.00 76.38 82 ASP A O 1
ATOM 661 N N . SER A 1 83 ? 1.317 -0.377 17.702 1.00 80.19 83 SER A N 1
ATOM 662 C CA . SER A 1 83 ? 2.179 0.719 17.246 1.00 80.19 83 SER A CA 1
ATOM 663 C C . SER A 1 83 ? 1.905 1.092 15.783 1.00 80.19 83 SER A C 1
ATOM 665 O O . SER A 1 83 ? 1.908 2.271 15.419 1.00 80.19 83 SER A O 1
ATOM 667 N N . LEU A 1 84 ? 1.589 0.095 14.946 1.00 79.44 84 LEU A N 1
ATOM 668 C CA . LEU A 1 84 ? 1.182 0.305 13.554 1.00 79.44 84 LEU A CA 1
ATOM 669 C C . LEU A 1 84 ? -0.199 0.968 13.459 1.00 79.44 84 LEU A C 1
ATOM 671 O O . LEU A 1 84 ? -0.372 1.879 12.649 1.00 79.44 84 LEU A O 1
ATOM 675 N N . LEU A 1 85 ? -1.159 0.566 14.297 1.00 81.94 85 LEU A N 1
ATOM 676 C CA . LEU A 1 85 ? -2.479 1.199 14.383 1.00 81.94 85 LEU A CA 1
ATOM 677 C C . LEU A 1 85 ? -2.371 2.657 14.840 1.00 81.94 85 LEU A C 1
ATOM 679 O O . LEU A 1 85 ? -3.002 3.537 14.250 1.00 81.94 85 LEU A O 1
ATOM 683 N N . VAL A 1 86 ? -1.532 2.936 15.840 1.00 83.25 86 VAL A N 1
ATOM 684 C CA . VAL A 1 86 ? -1.256 4.296 16.317 1.00 83.25 86 VAL A CA 1
ATOM 685 C C . VAL A 1 86 ? -0.622 5.130 15.208 1.00 83.25 86 VAL A C 1
ATOM 687 O O . VAL A 1 86 ? -1.047 6.261 14.984 1.00 83.25 86 VAL A O 1
ATOM 690 N N . ALA A 1 87 ? 0.360 4.592 14.479 1.00 82.56 87 ALA A N 1
ATOM 691 C CA . ALA A 1 87 ? 0.972 5.284 13.348 1.00 82.56 87 ALA A CA 1
ATOM 692 C C . ALA A 1 87 ? -0.039 5.562 12.220 1.00 82.56 87 ALA A C 1
ATOM 694 O O . ALA A 1 87 ? -0.060 6.667 11.680 1.00 82.56 87 ALA A O 1
ATOM 695 N N . TYR A 1 88 ? -0.907 4.596 11.903 1.00 82.31 88 TYR A N 1
ATOM 696 C CA . TYR A 1 88 ? -1.961 4.743 10.896 1.00 82.31 88 TYR A CA 1
ATOM 697 C C . TYR A 1 88 ? -2.994 5.804 11.297 1.00 82.31 88 TYR A C 1
ATOM 699 O O . TYR A 1 88 ? -3.331 6.680 10.503 1.00 82.31 88 TYR A O 1
ATOM 707 N N . THR A 1 89 ? -3.423 5.785 12.558 1.00 83.69 89 THR A N 1
ATOM 708 C CA . THR 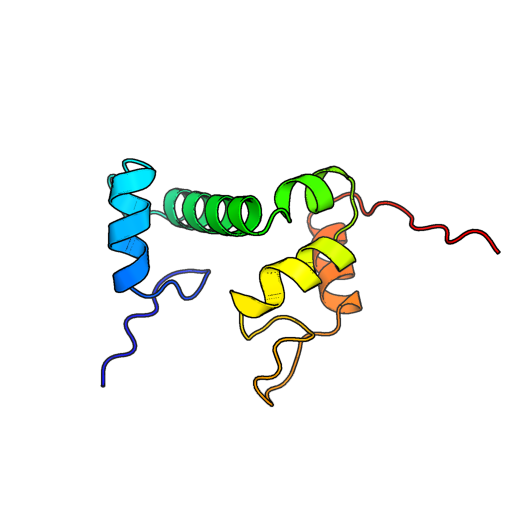A 1 89 ? -4.356 6.777 13.110 1.00 83.69 89 THR A CA 1
ATOM 709 C C . THR A 1 89 ? -3.724 8.169 13.137 1.00 83.69 89 THR A C 1
ATOM 711 O O . THR A 1 89 ? -4.351 9.142 12.727 1.00 83.69 89 THR A O 1
ATOM 714 N N . LYS A 1 90 ? -2.447 8.282 13.534 1.00 83.19 90 LYS A N 1
ATOM 715 C CA . LYS A 1 90 ? -1.686 9.545 13.481 1.00 83.19 90 LYS A CA 1
ATOM 716 C C . LYS A 1 90 ? -1.526 10.084 12.062 1.00 83.19 90 LYS A C 1
ATOM 718 O O . LYS A 1 90 ? -1.455 11.295 11.885 1.00 83.19 90 LYS A O 1
ATOM 723 N N . ALA A 1 91 ? -1.478 9.207 11.062 1.00 81.56 91 ALA A N 1
ATOM 724 C CA . ALA A 1 91 ? -1.465 9.594 9.656 1.00 81.56 91 ALA A CA 1
ATOM 725 C C . ALA A 1 91 ? -2.847 10.047 9.134 1.00 81.56 91 ALA A C 1
ATOM 727 O O . ALA A 1 91 ? -2.953 10.421 7.969 1.00 81.56 91 ALA A O 1
ATOM 728 N N . GLY A 1 92 ? -3.894 10.029 9.971 1.00 80.50 92 GLY A N 1
ATOM 729 C CA . GLY A 1 92 ? -5.263 10.408 9.606 1.00 80.50 92 GLY A CA 1
ATOM 730 C C . GLY A 1 92 ? -6.104 9.256 9.049 1.00 80.50 92 GLY A C 1
ATOM 731 O O . GLY A 1 92 ? -7.173 9.492 8.493 1.00 80.50 92 GLY A O 1
ATOM 732 N N . GLY A 1 93 ? -5.628 8.014 9.165 1.00 77.88 93 GLY A N 1
ATOM 733 C CA . GLY A 1 93 ? -6.357 6.830 8.731 1.00 77.88 93 GLY A CA 1
ATOM 734 C C . GLY A 1 93 ? -7.480 6.446 9.698 1.00 77.88 93 GLY A C 1
ATOM 735 O O . GLY A 1 93 ? -7.297 6.450 10.914 1.00 77.88 93 GLY A O 1
ATOM 736 N N . GLY A 1 94 ? -8.644 6.087 9.154 1.00 75.62 94 GLY A N 1
ATOM 737 C CA . GLY A 1 94 ? -9.777 5.587 9.930 1.00 75.62 94 GLY A CA 1
ATOM 738 C C . GLY A 1 94 ? -9.641 4.093 10.199 1.00 75.62 94 GLY A C 1
ATOM 739 O O . GLY A 1 94 ? -9.670 3.288 9.268 1.00 75.62 94 GLY A O 1
ATOM 740 N N . LEU A 1 95 ? -9.494 3.713 11.465 1.00 77.62 95 LEU A N 1
ATOM 741 C CA . LEU A 1 95 ? -9.626 2.318 11.868 1.00 77.62 95 LEU A CA 1
ATOM 742 C C . LEU A 1 95 ? -11.108 1.957 11.860 1.00 77.62 95 LEU A C 1
ATOM 744 O O . LEU A 1 95 ? -11.930 2.691 12.411 1.00 77.62 95 LEU A O 1
ATOM 748 N N . ALA A 1 96 ? -11.458 0.822 11.263 1.00 72.94 96 ALA A N 1
ATOM 749 C CA . ALA A 1 96 ? -12.753 0.237 11.542 1.00 72.94 96 ALA A CA 1
ATOM 750 C C . ALA A 1 96 ? -12.726 -0.137 13.005 1.00 72.94 96 ALA A C 1
ATOM 752 O O . ALA A 1 96 ? -11.927 -0.978 13.413 1.00 72.94 96 ALA A O 1
ATOM 753 N N . SER A 1 97 ? -13.581 0.509 13.790 1.00 52.00 97 SER A N 1
ATOM 754 C CA . SER A 1 97 ? -13.884 0.043 15.126 1.00 52.00 97 SER A CA 1
ATOM 755 C C . SER A 1 97 ? -14.424 -1.373 14.993 1.00 52.00 97 SER A C 1
ATOM 757 O O . SER A 1 97 ? -15.615 -1.582 14.776 1.00 52.00 97 SER A O 1
ATOM 759 N N . THR A 1 98 ? -13.553 -2.363 15.142 1.00 48.09 98 THR A N 1
ATOM 760 C CA . THR A 1 98 ? -13.951 -3.687 15.589 1.00 48.09 98 THR A CA 1
ATOM 761 C C . THR A 1 98 ? -14.344 -3.536 17.053 1.00 48.09 98 THR A C 1
ATOM 763 O O . THR A 1 98 ? -13.651 -3.968 17.968 1.00 48.09 98 THR A O 1
ATOM 766 N N . ALA A 1 99 ? -15.484 -2.876 17.275 1.00 40.75 99 ALA A N 1
ATOM 767 C CA . ALA A 1 99 ? -16.339 -3.206 18.392 1.00 40.75 99 ALA A CA 1
ATOM 768 C C . ALA A 1 99 ? -16.738 -4.663 18.156 1.00 40.75 99 ALA A C 1
ATOM 770 O O . ALA A 1 99 ? -17.669 -4.963 17.414 1.00 40.75 99 ALA A O 1
ATOM 771 N N . GLN A 1 100 ? -15.922 -5.568 18.684 1.00 34.91 100 GLN A N 1
ATOM 772 C CA . GLN A 1 100 ? -16.228 -6.980 18.775 1.00 34.91 100 GLN A CA 1
ATOM 773 C C . GLN A 1 100 ? -17.519 -7.078 19.607 1.00 34.91 100 GLN A C 1
ATOM 775 O O . GLN A 1 100 ? -17.511 -6.625 20.755 1.00 34.91 100 GLN A O 1
ATOM 780 N N . PRO A 1 101 ? -18.652 -7.552 19.054 1.00 39.66 101 PRO A N 1
ATOM 781 C CA . PRO A 1 101 ? -19.805 -7.841 19.885 1.00 39.66 101 PRO A CA 1
ATOM 782 C C . PRO A 1 101 ? -19.460 -9.023 20.803 1.00 39.66 101 PRO A C 1
ATOM 784 O O . PRO A 1 101 ? -18.706 -9.912 20.406 1.00 39.66 101 PRO A O 1
ATOM 787 N N . ALA A 1 102 ? -19.982 -8.910 22.025 1.00 34.28 102 ALA A N 1
ATOM 788 C CA . ALA A 1 102 ? -19.917 -9.794 23.191 1.00 34.28 102 ALA A CA 1
ATOM 789 C C . ALA A 1 102 ? -19.670 -11.291 22.941 1.00 34.28 102 ALA A C 1
ATOM 791 O O . ALA A 1 102 ? -20.302 -11.865 22.026 1.00 34.28 102 ALA A O 1
#

Secondary structure (DSSP, 8-state):
----EETTTTEEHHHHHHHHHHTT--S--HHHHHHHHHHHHHHTT-HHHHHTT-HHHHHHHHTTT-TTSTT--SSS-PPPHHHHHHHHHHTT----------

Radius of gyration: 15.09 Å; chains: 1; bounding box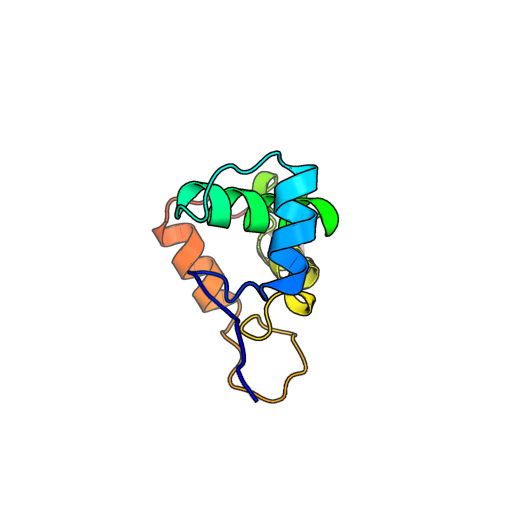: 46×26×40 Å

Foldseek 3Di:
DDQCQDDPQRDGPVVVVVLCVVVVPPDPDNVSVVVVVLVLLVVLVLNVCQVLLVVVVSLVSCCCVHVQAPPNPPPDDHDDPVVVNVVCVVVVGHHDPCPPDD

Sequence (102 aa):
MSSTAAGRYQLLARYYDAYRKQLELKDFSPINQDRIAIQQIRERGALHLIQSGQIEAAIQRVRNIWASLPGASYGQHENSLDSLLVAYTKAGGGLASTAQPA

pLDDT: mean 74.35, std 14.0, range [34.28, 88.31]